Protein AF-A0AAP3GZI1-F1 (afdb_monomer)

pLDDT: mean 91.8, std 5.7, range [57.34, 97.44]

Solvent-accessible surface area (backbone atoms only — not comparable to full-atom values): 7328 Å² total; per-residue (Å²): 124,58,70,67,61,31,52,52,43,22,50,51,43,47,53,50,51,52,53,49,46,53,50,42,30,71,74,69,73,42,83,79,80,55,83,74,62,74,44,47,23,43,35,53,17,21,20,53,40,17,30,54,37,18,75,73,67,78,42,70,80,50,75,68,58,35,54,57,46,19,58,57,48,28,54,50,51,43,52,53,49,52,54,46,51,60,64,40,40,80,76,38,68,68,52,40,53,42,53,72,39,92,64,24,58,58,52,52,50,51,50,53,52,51,52,30,55,51,31,27,57,39,22,38,54,25,21,51,51,21,11,51,53,48,57,55,51,61,77,72,110

Foldseek 3Di:
DDLVQLLVQLVVLVVVVVVVQVVCCVPVVDGPDDLVSLLVSLLRSLLVLLQVCCVVVVDGDDPVRLLVVLVVNLVSQLVVVVVVLVVCCVPPVVSVVLVPDDCSVVVVNVSSNVSSVVSSVSSSVSSRVSNVVNNVVVVVD

Mean predicted aligned error: 4.21 Å

Secondary structure (DSSP, 8-state):
--HHHHHHHHHHHHHHHHHHHHHHHHHH------GGGGGHHHHHHHHHHHHHHHHHHSSPPPHHHHHHHHHHHHHHHHHHHHHHHHHHTTT-HHHHHHHHSTTHHHHHHHHHHHHHHHHHHHHHHHHHHHHHHHHHHHTT-

Radius of gyration: 16.96 Å; Cα contacts (8 Å, |Δi|>4): 149; chains: 1; bounding box: 53×20×45 Å

Structure (mmCIF, N/CA/C/O backbone):
data_AF-A0AAP3GZI1-F1
#
_entry.id   AF-A0AAP3GZI1-F1
#
loop_
_atom_site.group_PDB
_ato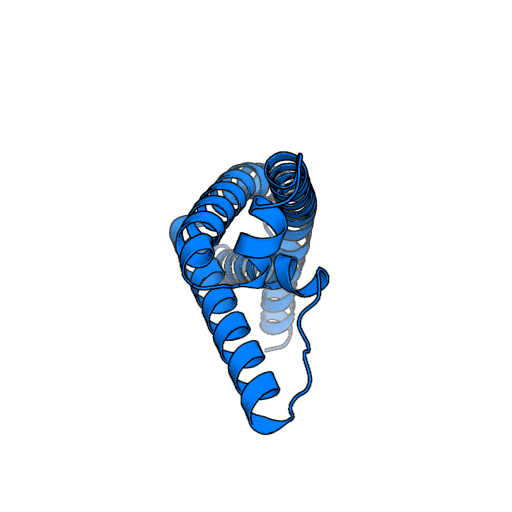m_site.id
_atom_site.type_symbol
_atom_site.label_atom_id
_atom_site.label_alt_id
_atom_site.label_comp_id
_atom_site.label_asym_id
_atom_site.label_entity_id
_atom_site.label_seq_id
_atom_site.pdbx_PDB_ins_code
_atom_site.Cartn_x
_atom_site.Cartn_y
_atom_site.Cartn_z
_atom_site.occupancy
_atom_site.B_iso_or_equiv
_atom_site.auth_seq_id
_atom_site.auth_comp_id
_atom_site.auth_asym_id
_atom_site.auth_atom_id
_atom_site.pdbx_PDB_model_num
ATOM 1 N N . MET A 1 1 ? -7.125 -4.121 14.881 1.00 90.38 1 MET A N 1
ATOM 2 C CA . MET A 1 1 ? -6.763 -4.160 13.438 1.00 90.38 1 MET A CA 1
ATOM 3 C C . MET A 1 1 ? -5.685 -5.209 13.218 1.00 90.38 1 MET A C 1
ATOM 5 O O . MET A 1 1 ? -4.811 -5.325 14.073 1.00 90.38 1 MET A O 1
ATOM 9 N N . LYS A 1 2 ? -5.742 -5.991 12.133 1.00 93.19 2 LYS A N 1
ATOM 10 C CA . LYS A 1 2 ? -4.855 -7.153 11.932 1.00 93.19 2 LYS A CA 1
ATOM 11 C C . LYS A 1 2 ? -3.960 -6.963 10.703 1.00 93.19 2 LYS A C 1
ATOM 13 O O . LYS A 1 2 ? -4.447 -6.915 9.582 1.00 93.19 2 LYS A O 1
ATOM 18 N N . LEU A 1 3 ? -2.639 -6.930 10.905 1.00 93.69 3 LEU A N 1
ATOM 19 C CA . LEU A 1 3 ? -1.661 -6.781 9.811 1.00 93.69 3 LEU A CA 1
ATOM 20 C C . LEU A 1 3 ? -1.712 -7.936 8.803 1.00 93.69 3 LEU A C 1
ATOM 22 O O . LEU A 1 3 ? -1.563 -7.700 7.612 1.00 93.69 3 LEU A O 1
ATOM 26 N N . GLY A 1 4 ? -1.965 -9.166 9.262 1.00 94.12 4 GLY A N 1
ATOM 27 C CA . GLY A 1 4 ? -2.063 -10.327 8.371 1.00 94.12 4 GLY A CA 1
ATOM 28 C C . GLY A 1 4 ? -3.213 -10.206 7.370 1.00 94.12 4 GLY A C 1
ATOM 29 O O . GLY A 1 4 ? -3.016 -10.414 6.179 1.00 94.12 4 GLY A O 1
ATOM 30 N N . ARG A 1 5 ? -4.402 -9.790 7.825 1.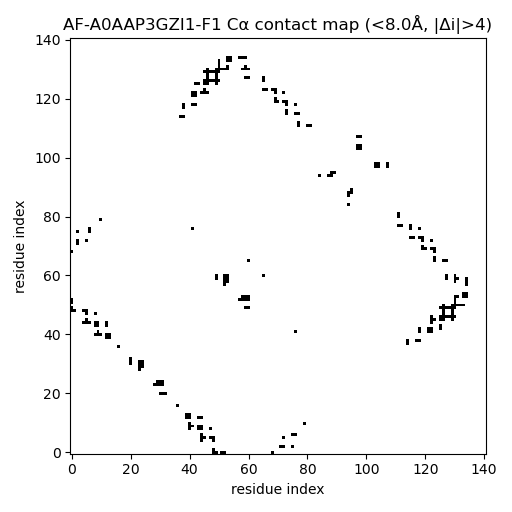00 96.12 5 ARG A N 1
ATOM 31 C CA . ARG A 1 5 ? -5.555 -9.582 6.936 1.00 96.12 5 ARG A CA 1
ATOM 32 C C . ARG A 1 5 ? -5.321 -8.400 5.993 1.00 96.12 5 ARG A C 1
ATOM 34 O O . ARG A 1 5 ? -5.598 -8.534 4.806 1.00 96.12 5 ARG A O 1
ATOM 41 N N . PHE A 1 6 ? -4.719 -7.311 6.476 1.00 97.38 6 PHE A N 1
ATOM 42 C CA . PHE A 1 6 ? -4.268 -6.214 5.616 1.00 97.38 6 PHE A CA 1
ATOM 43 C C . PHE A 1 6 ? -3.332 -6.700 4.499 1.00 97.38 6 PHE A C 1
ATOM 45 O O . PHE A 1 6 ? -3.588 -6.418 3.334 1.00 97.38 6 PHE A O 1
ATOM 52 N N . ALA A 1 7 ? -2.285 -7.459 4.834 1.00 96.50 7 ALA A N 1
ATOM 53 C CA . ALA A 1 7 ? -1.306 -7.959 3.868 1.00 96.50 7 ALA A CA 1
ATOM 54 C C . ALA A 1 7 ? -1.941 -8.883 2.817 1.00 96.50 7 ALA A C 1
ATOM 56 O O . ALA A 1 7 ? -1.667 -8.745 1.627 1.00 96.50 7 ALA A O 1
ATOM 57 N N . VAL A 1 8 ? -2.823 -9.791 3.244 1.00 97.06 8 VAL A N 1
ATOM 58 C CA . VAL A 1 8 ? -3.528 -10.709 2.337 1.00 97.06 8 VAL A CA 1
ATOM 59 C C . VAL A 1 8 ? -4.440 -9.945 1.380 1.00 97.06 8 VAL A C 1
ATOM 61 O O . VAL A 1 8 ? -4.405 -10.197 0.180 1.00 97.06 8 VAL A O 1
ATOM 64 N N . ILE A 1 9 ? -5.224 -8.984 1.879 1.00 97.44 9 ILE A N 1
ATOM 65 C CA . ILE A 1 9 ? -6.111 -8.175 1.029 1.00 97.44 9 ILE A CA 1
ATOM 66 C C . ILE A 1 9 ? -5.293 -7.292 0.083 1.00 97.44 9 ILE A C 1
ATOM 68 O O . ILE A 1 9 ? -5.634 -7.183 -1.091 1.00 97.44 9 ILE A O 1
ATOM 72 N N . TYR A 1 10 ? -4.194 -6.708 0.565 1.00 96.50 10 TYR A N 1
ATOM 73 C CA . TYR A 1 10 ? -3.267 -5.938 -0.262 1.00 96.50 10 TYR A CA 1
ATOM 74 C C . TYR A 1 10 ? -2.765 -6.780 -1.439 1.00 96.50 10 TYR A C 1
ATOM 76 O O . TYR A 1 10 ? -2.899 -6.373 -2.591 1.00 96.50 10 TYR A O 1
ATOM 84 N N . LEU A 1 11 ? -2.241 -7.979 -1.164 1.00 94.69 11 LEU A N 1
ATOM 85 C CA . LEU A 1 11 ? -1.758 -8.889 -2.202 1.00 94.69 11 LEU A CA 1
ATOM 86 C C . LEU A 1 11 ? -2.876 -9.318 -3.152 1.00 94.69 11 LEU A C 1
ATOM 88 O O . LEU A 1 11 ? -2.670 -9.316 -4.361 1.00 94.69 11 LEU A O 1
ATOM 92 N N . ALA A 1 12 ? -4.062 -9.629 -2.629 1.00 96.31 12 ALA A N 1
ATOM 93 C CA . ALA A 1 12 ? -5.205 -10.011 -3.450 1.00 96.31 12 ALA A CA 1
ATOM 94 C C . ALA A 1 12 ? -5.596 -8.899 -4.435 1.00 96.31 12 ALA A C 1
ATOM 96 O O . ALA A 1 12 ? -5.774 -9.172 -5.620 1.00 96.31 12 ALA A O 1
ATOM 97 N N . ILE A 1 13 ? -5.673 -7.644 -3.976 1.00 96.44 13 ILE A N 1
ATOM 98 C CA . ILE A 1 13 ? -5.979 -6.496 -4.843 1.00 96.44 13 ILE A CA 1
ATOM 99 C C . ILE A 1 13 ? -4.852 -6.266 -5.850 1.00 96.44 13 ILE A C 1
ATOM 101 O O . ILE A 1 13 ? -5.128 -6.035 -7.023 1.00 96.44 13 ILE A O 1
ATOM 105 N N . MET A 1 14 ? -3.592 -6.351 -5.421 1.00 92.94 14 MET A N 1
ATOM 106 C CA . MET A 1 14 ? -2.437 -6.186 -6.306 1.00 92.94 14 MET A CA 1
ATOM 107 C C . MET A 1 14 ? -2.454 -7.211 -7.449 1.00 92.94 14 MET A C 1
ATOM 109 O O . MET A 1 14 ? -2.327 -6.837 -8.613 1.00 92.94 14 MET A O 1
ATOM 113 N N . VAL A 1 15 ? -2.664 -8.492 -7.130 1.00 92.12 15 VAL A N 1
ATOM 114 C CA . VAL A 1 15 ? -2.759 -9.569 -8.126 1.00 92.12 15 VAL A CA 1
ATOM 115 C C . VAL A 1 15 ? -3.982 -9.374 -9.022 1.00 92.12 15 VAL A C 1
ATOM 117 O O . VAL A 1 15 ? -3.862 -9.491 -10.238 1.00 92.12 15 VAL A O 1
ATOM 120 N N . ALA A 1 16 ? -5.139 -9.020 -8.455 1.00 94.19 16 ALA A N 1
ATOM 121 C CA . ALA A 1 16 ? -6.352 -8.768 -9.230 1.00 94.19 16 ALA A CA 1
ATOM 122 C C . ALA A 1 16 ? -6.174 -7.615 -10.230 1.00 94.19 16 ALA A C 1
ATOM 124 O O . ALA A 1 16 ? -6.579 -7.743 -11.384 1.00 94.19 16 ALA A O 1
ATOM 125 N N . LEU A 1 17 ? -5.532 -6.516 -9.820 1.00 92.56 17 LEU A N 1
ATOM 126 C CA . LEU A 1 17 ? -5.224 -5.394 -10.709 1.00 92.56 17 LEU A CA 1
ATOM 127 C C . LEU A 1 17 ? -4.245 -5.794 -11.806 1.00 92.56 17 LEU A C 1
ATOM 129 O O . LEU A 1 17 ? -4.459 -5.438 -12.957 1.00 92.56 17 LEU A O 1
ATOM 133 N N . MET A 1 18 ? -3.206 -6.562 -11.478 1.00 88.12 18 MET A N 1
ATOM 134 C CA . MET A 1 18 ? -2.260 -7.049 -12.480 1.00 88.12 18 MET A CA 1
ATOM 135 C C . MET A 1 18 ? -2.963 -7.899 -13.543 1.00 88.12 18 MET A C 1
ATOM 137 O O . MET A 1 18 ? -2.795 -7.661 -14.736 1.00 88.12 18 MET A O 1
ATOM 141 N N . VAL A 1 19 ? -3.796 -8.853 -13.118 1.00 90.94 19 VAL A N 1
ATOM 142 C CA . VAL A 1 19 ? -4.588 -9.682 -14.036 1.00 90.94 19 VAL A CA 1
ATOM 143 C C . VAL A 1 19 ? -5.528 -8.814 -14.874 1.00 90.94 19 VAL A C 1
ATOM 145 O O . VAL A 1 19 ? -5.609 -9.004 -16.084 1.00 90.94 19 VAL A O 1
ATOM 148 N N . LEU A 1 20 ? -6.191 -7.826 -14.265 1.00 92.94 20 LEU A N 1
ATOM 149 C CA . LEU A 1 20 ? -7.072 -6.900 -14.975 1.00 92.94 20 LEU A CA 1
ATOM 150 C C . LEU A 1 20 ? -6.325 -6.100 -16.053 1.00 92.94 20 LEU A C 1
ATOM 152 O O . LEU A 1 20 ? -6.817 -6.005 -17.174 1.00 92.94 20 LEU A O 1
ATOM 156 N N . ILE A 1 21 ? -5.142 -5.564 -15.741 1.00 89.69 21 ILE A N 1
ATOM 157 C CA . ILE A 1 21 ? -4.311 -4.811 -16.694 1.00 89.69 21 ILE A CA 1
ATOM 158 C C . ILE A 1 21 ? -3.941 -5.700 -17.883 1.00 89.69 21 ILE A C 1
ATOM 160 O O . ILE A 1 21 ? -4.161 -5.306 -19.027 1.00 89.69 21 ILE A O 1
ATOM 164 N N . LEU A 1 22 ? -3.460 -6.920 -17.622 1.00 87.75 22 LEU A N 1
ATOM 165 C CA . LEU A 1 22 ? -3.087 -7.867 -18.675 1.00 87.75 22 LEU A CA 1
ATOM 166 C C . LEU A 1 22 ? -4.279 -8.247 -19.561 1.00 87.75 22 LEU A C 1
ATOM 168 O O . LEU A 1 22 ? -4.141 -8.315 -20.780 1.00 87.75 22 LEU A O 1
ATOM 172 N N . LEU A 1 23 ? -5.459 -8.462 -18.972 1.00 92.12 23 LEU A N 1
ATOM 173 C CA . LEU A 1 23 ? -6.677 -8.768 -19.726 1.00 92.12 23 LEU A CA 1
ATOM 174 C C . LEU A 1 23 ? -7.110 -7.594 -20.609 1.00 92.12 23 LEU A C 1
ATOM 176 O O . LEU A 1 23 ? -7.431 -7.795 -21.781 1.00 92.12 23 LEU A O 1
ATOM 180 N N . VAL A 1 24 ? -7.095 -6.371 -20.072 1.00 93.69 24 VAL A N 1
ATOM 181 C CA . VAL A 1 24 ? -7.458 -5.171 -20.837 1.00 93.69 24 VAL A CA 1
ATOM 182 C C . VAL A 1 24 ? -6.478 -4.953 -21.988 1.00 93.69 24 VAL A C 1
ATOM 184 O O . VAL A 1 24 ? -6.907 -4.732 -23.121 1.00 93.69 24 VAL A O 1
ATOM 187 N N . GLN A 1 25 ? -5.179 -5.110 -21.737 1.00 90.75 25 GLN A N 1
ATOM 188 C CA . GLN A 1 25 ? -4.153 -4.996 -22.767 1.00 90.75 25 GLN A CA 1
ATOM 189 C C . GLN A 1 25 ? -4.292 -6.086 -23.842 1.00 90.75 25 GLN A C 1
ATOM 191 O O . GLN A 1 25 ? -4.167 -5.789 -25.029 1.00 90.75 25 GLN A O 1
ATOM 196 N N . ALA A 1 26 ? -4.605 -7.330 -23.466 1.00 91.56 26 ALA A N 1
ATOM 197 C CA . ALA A 1 26 ? -4.761 -8.435 -24.412 1.00 91.56 26 ALA A CA 1
ATOM 198 C C . ALA A 1 26 ? -5.994 -8.283 -25.321 1.00 91.56 26 ALA A C 1
ATOM 200 O O . ALA A 1 26 ? -5.918 -8.586 -26.512 1.00 91.56 26 ALA A O 1
ATOM 201 N N . ILE A 1 27 ? -7.120 -7.809 -24.775 1.00 96.06 27 ILE A N 1
ATOM 202 C CA . ILE A 1 27 ? -8.395 -7.703 -25.505 1.00 96.06 27 ILE A CA 1
ATOM 203 C C . ILE A 1 27 ? -8.470 -6.400 -26.306 1.00 96.06 27 ILE A C 1
ATOM 205 O O . ILE A 1 27 ? -8.835 -6.413 -27.480 1.00 96.06 27 ILE A O 1
ATOM 209 N N . PHE A 1 28 ? -8.121 -5.273 -25.684 1.00 95.44 28 PHE A N 1
ATOM 210 C CA . PHE A 1 28 ? -8.328 -3.940 -26.257 1.00 95.44 28 PHE A CA 1
ATOM 211 C C . PHE A 1 28 ? -7.058 -3.328 -26.854 1.00 95.44 28 PHE A C 1
ATOM 213 O O . PHE A 1 28 ? -7.141 -2.275 -27.480 1.00 95.44 28 PHE A O 1
ATOM 220 N N . ARG A 1 29 ? -5.886 -3.961 -26.669 1.00 90.44 29 ARG A N 1
ATOM 221 C CA . ARG A 1 29 ? -4.568 -3.412 -27.055 1.00 90.44 29 ARG A CA 1
ATOM 222 C C . ARG A 1 29 ? -4.310 -2.013 -26.486 1.00 90.44 29 ARG A C 1
ATOM 224 O O . ARG A 1 29 ? -3.570 -1.227 -27.069 1.00 90.44 29 ARG A O 1
ATOM 231 N N . PHE A 1 30 ? -4.930 -1.716 -25.347 1.00 90.00 30 PHE A N 1
ATOM 232 C CA . PHE A 1 30 ? -4.816 -0.448 -24.645 1.00 90.00 30 PHE A CA 1
ATOM 233 C C . PHE A 1 30 ? -4.175 -0.681 -23.283 1.00 90.00 30 PHE A C 1
ATOM 235 O O . PHE A 1 30 ? -4.595 -1.574 -22.546 1.00 90.00 30 PHE A O 1
ATOM 242 N N . ASP A 1 31 ? -3.166 0.123 -22.957 1.00 84.62 31 ASP A N 1
ATOM 243 C CA . ASP A 1 31 ? -2.527 0.074 -21.650 1.00 84.62 31 ASP A CA 1
ATOM 244 C C . ASP A 1 31 ? -3.218 1.050 -20.689 1.00 84.62 31 ASP A C 1
ATOM 246 O O . ASP A 1 31 ? -3.176 2.267 -20.869 1.00 84.62 31 ASP A O 1
ATOM 250 N N . ILE A 1 32 ? -3.875 0.500 -19.667 1.00 87.38 32 ILE A N 1
ATOM 251 C CA . ILE A 1 32 ? -4.477 1.276 -18.573 1.00 87.38 32 ILE A CA 1
ATOM 252 C C . ILE A 1 32 ? -3.489 1.530 -17.424 1.00 87.38 32 ILE A C 1
ATOM 254 O O . ILE A 1 32 ? -3.833 2.247 -16.478 1.00 87.38 32 ILE A O 1
ATOM 258 N N . SER A 1 33 ? -2.290 0.936 -17.481 1.00 84.69 33 SER A N 1
ATOM 259 C CA . SER A 1 33 ? -1.226 1.058 -16.485 1.00 84.69 33 SER A CA 1
ATOM 260 C C . SER A 1 33 ? -0.861 2.514 -16.227 1.00 84.69 33 SER A C 1
ATOM 262 O O . SER A 1 33 ? -0.592 3.291 -17.139 1.00 84.69 33 SER A O 1
ATOM 264 N N . ASN A 1 34 ? -0.872 2.909 -14.955 1.00 86.31 34 ASN A N 1
ATOM 265 C CA . ASN A 1 34 ? -0.468 4.243 -14.533 1.00 86.31 34 ASN A CA 1
ATOM 266 C C . ASN A 1 34 ? -0.006 4.243 -13.073 1.00 86.31 34 ASN A C 1
ATOM 268 O O . ASN A 1 34 ? -0.349 3.355 -12.286 1.00 86.31 34 ASN A O 1
ATOM 272 N N . ALA A 1 35 ? 0.732 5.290 -12.695 1.00 78.75 35 ALA A N 1
ATOM 273 C CA . ALA A 1 35 ? 1.295 5.439 -11.353 1.00 78.75 35 ALA A CA 1
ATOM 274 C C . ALA A 1 35 ? 0.229 5.449 -10.236 1.00 78.75 35 ALA A C 1
ATOM 276 O O . ALA A 1 35 ? 0.504 5.025 -9.114 1.00 78.75 35 ALA A O 1
ATOM 277 N N . GLY A 1 36 ? -0.999 5.886 -10.534 1.00 83.50 36 GLY A N 1
ATOM 278 C CA . GLY A 1 36 ? -2.110 5.920 -9.582 1.00 83.50 36 GLY A CA 1
ATOM 279 C C . GLY A 1 36 ? -2.648 4.538 -9.204 1.00 83.50 36 GLY A C 1
ATOM 280 O O . GLY A 1 36 ? -3.215 4.379 -8.127 1.00 83.50 36 GLY A O 1
ATOM 281 N N . MET A 1 37 ? -2.436 3.502 -10.018 1.00 89.56 37 MET A N 1
ATOM 282 C CA . MET A 1 37 ? -2.889 2.153 -9.658 1.00 89.56 37 MET A CA 1
ATOM 283 C C . MET A 1 37 ? -2.057 1.510 -8.546 1.00 89.56 37 MET A C 1
ATOM 285 O O . MET A 1 37 ? -2.545 0.628 -7.840 1.00 89.56 37 MET A O 1
ATOM 289 N N . ALA A 1 38 ? -0.841 2.007 -8.314 1.00 87.44 38 ALA A N 1
ATOM 290 C CA . ALA A 1 38 ? 0.072 1.488 -7.302 1.00 87.44 38 ALA A CA 1
ATOM 291 C C . ALA A 1 38 ? -0.407 1.744 -5.852 1.00 87.44 38 ALA A C 1
ATOM 293 O O . ALA A 1 38 ? 0.018 1.056 -4.924 1.00 87.44 38 ALA A O 1
ATOM 294 N N . ILE A 1 39 ? -1.311 2.708 -5.635 1.00 92.44 39 ILE A N 1
ATOM 295 C CA . ILE A 1 39 ? -1.856 3.035 -4.301 1.00 92.44 39 ILE A CA 1
ATOM 296 C C . ILE A 1 39 ? -3.159 2.292 -3.966 1.00 92.44 39 ILE A C 1
ATOM 298 O O . ILE A 1 39 ? -3.525 2.188 -2.792 1.00 92.44 39 ILE A O 1
ATOM 302 N N . ILE A 1 40 ? -3.847 1.735 -4.968 1.00 94.81 40 ILE A N 1
ATOM 303 C CA . ILE A 1 40 ? -5.157 1.082 -4.804 1.00 94.81 40 ILE A CA 1
ATOM 304 C C . ILE A 1 40 ? -5.106 -0.099 -3.815 1.00 94.81 40 ILE A C 1
ATOM 306 O O . ILE A 1 40 ? -5.987 -0.168 -2.950 1.00 94.81 40 ILE A O 1
ATOM 310 N N . PRO A 1 41 ? -4.095 -0.997 -3.846 1.00 95.69 41 PRO A N 1
ATOM 311 C CA . PRO A 1 41 ? -4.011 -2.093 -2.882 1.00 95.69 41 PRO A CA 1
ATOM 312 C C . PRO A 1 41 ? -3.965 -1.620 -1.423 1.00 95.69 41 PRO A C 1
ATOM 314 O O . PRO A 1 41 ? -4.662 -2.173 -0.570 1.00 95.69 41 PRO A O 1
ATOM 317 N N . ALA A 1 42 ? -3.209 -0.554 -1.134 1.00 96.25 42 ALA A N 1
ATOM 318 C CA . ALA A 1 42 ? -3.122 0.025 0.206 1.00 96.25 42 ALA A CA 1
ATOM 319 C C . ALA A 1 42 ? -4.461 0.629 0.654 1.00 96.25 42 ALA A C 1
ATOM 321 O O . ALA A 1 42 ? -4.885 0.413 1.791 1.00 96.25 42 ALA A O 1
ATOM 322 N N . MET A 1 43 ? -5.143 1.348 -0.244 1.00 96.56 43 MET A N 1
ATOM 323 C CA . MET A 1 43 ? -6.455 1.945 0.022 1.00 96.56 43 MET A CA 1
ATOM 324 C C . MET A 1 43 ? -7.505 0.876 0.336 1.00 96.56 43 MET A C 1
ATOM 326 O O . MET A 1 43 ? -8.187 0.961 1.358 1.00 96.56 43 MET A O 1
ATOM 330 N N . GLY A 1 44 ? -7.617 -0.147 -0.516 1.00 96.62 44 GLY A N 1
ATOM 331 C CA . GLY A 1 44 ? -8.613 -1.204 -0.353 1.00 96.62 44 GLY A CA 1
ATOM 332 C C . GLY A 1 44 ? -8.363 -2.060 0.888 1.00 96.62 44 GLY A C 1
ATOM 333 O O . GLY A 1 44 ? -9.289 -2.308 1.661 1.00 96.62 44 GLY A O 1
ATOM 334 N N . ALA A 1 45 ? -7.106 -2.431 1.149 1.00 97.44 45 ALA A N 1
ATOM 335 C CA . ALA A 1 45 ? -6.742 -3.170 2.355 1.00 97.44 45 ALA A CA 1
ATOM 336 C C . ALA A 1 45 ? -7.016 -2.367 3.639 1.00 97.44 45 ALA A C 1
ATOM 338 O O . ALA A 1 45 ? -7.554 -2.907 4.608 1.00 97.44 45 ALA A O 1
ATOM 339 N N . ALA A 1 46 ? -6.707 -1.066 3.647 1.00 97.25 46 ALA A N 1
ATOM 340 C CA . ALA A 1 46 ? -6.988 -0.194 4.786 1.00 97.25 46 ALA A CA 1
ATOM 341 C C . ALA A 1 46 ? -8.490 -0.021 5.028 1.00 97.25 46 ALA A C 1
ATOM 343 O O . ALA A 1 46 ? -8.941 -0.083 6.173 1.00 97.25 46 ALA A O 1
ATOM 344 N N . MET A 1 47 ? -9.267 0.155 3.957 1.00 96.94 47 MET A N 1
ATOM 345 C CA . MET A 1 47 ? -10.719 0.265 4.040 1.00 96.94 47 MET A CA 1
ATOM 346 C C . MET A 1 47 ? -11.334 -1.005 4.631 1.00 96.94 47 MET A C 1
ATOM 348 O O . MET A 1 47 ? -12.130 -0.913 5.565 1.00 96.94 47 MET A O 1
ATOM 352 N N . ALA A 1 48 ? -10.924 -2.181 4.152 1.00 97.12 48 ALA A N 1
ATOM 353 C CA . ALA A 1 48 ? -11.401 -3.460 4.666 1.00 97.12 48 ALA A CA 1
ATOM 354 C C . ALA A 1 48 ? -11.039 -3.668 6.149 1.00 97.12 48 ALA A C 1
ATOM 356 O O . ALA A 1 48 ? -11.873 -4.128 6.931 1.00 97.12 48 ALA A O 1
ATOM 357 N N . GLU A 1 49 ? -9.831 -3.279 6.573 1.00 97.38 49 GLU A N 1
ATOM 358 C CA . GLU A 1 49 ? -9.457 -3.294 7.993 1.00 97.38 49 GLU A CA 1
ATOM 359 C C . GLU A 1 49 ? -10.307 -2.345 8.836 1.00 97.38 49 GLU A C 1
ATOM 361 O O . GLU A 1 49 ? -10.750 -2.730 9.919 1.00 97.38 49 GLU A O 1
ATOM 366 N N . GLY A 1 50 ? -10.561 -1.129 8.347 1.00 95.75 50 GLY A N 1
ATOM 367 C CA . GLY A 1 50 ? -11.411 -0.153 9.025 1.00 95.75 50 GLY A CA 1
ATOM 368 C C . GLY A 1 50 ? -12.840 -0.656 9.202 1.00 95.75 50 GLY A C 1
ATOM 369 O O . GLY A 1 50 ? -13.397 -0.581 10.296 1.00 95.75 50 GLY A O 1
ATOM 370 N N . GLN A 1 51 ? -13.413 -1.241 8.147 1.00 96.38 51 GLN A N 1
ATOM 371 C CA . GLN A 1 51 ? -14.729 -1.879 8.195 1.00 96.38 51 GLN A CA 1
ATOM 372 C C . GLN A 1 51 ? -14.758 -3.023 9.209 1.00 96.38 51 GLN A C 1
ATOM 374 O O . GLN A 1 51 ? -15.665 -3.102 10.031 1.00 96.38 51 GLN A O 1
ATOM 379 N N . ALA A 1 52 ? -13.763 -3.908 9.171 1.00 95.69 52 ALA A N 1
ATOM 380 C CA . ALA A 1 52 ? -13.705 -5.050 10.069 1.00 95.69 52 ALA A CA 1
ATOM 381 C C . ALA A 1 52 ? -13.476 -4.652 11.534 1.00 95.69 52 ALA A C 1
ATOM 383 O O . ALA A 1 52 ? -13.958 -5.343 12.425 1.00 95.69 52 ALA A O 1
ATOM 384 N N . PHE A 1 53 ? -12.754 -3.559 11.789 1.00 96.00 53 PHE A N 1
ATOM 385 C CA . PHE A 1 53 ? -12.617 -2.989 13.127 1.00 96.00 53 PHE A CA 1
ATOM 386 C C . PHE A 1 53 ? -13.954 -2.450 13.639 1.00 96.00 53 PHE A C 1
ATOM 388 O O . PHE A 1 53 ? -14.385 -2.841 14.716 1.00 96.00 53 PHE A O 1
ATOM 395 N N . ALA A 1 54 ? -14.643 -1.629 12.840 1.00 95.69 54 ALA A N 1
ATOM 396 C CA . ALA A 1 54 ? -15.942 -1.079 13.221 1.00 95.69 54 ALA A CA 1
ATOM 397 C C . ALA A 1 54 ? -16.989 -2.170 13.484 1.00 95.69 54 ALA A C 1
ATOM 399 O O . ALA A 1 54 ? -17.744 -2.062 14.436 1.00 95.69 54 ALA A O 1
ATOM 400 N N . LYS A 1 55 ? -16.994 -3.253 12.694 1.00 93.81 55 LYS A N 1
ATOM 401 C CA . LYS A 1 55 ? -17.880 -4.405 12.938 1.00 93.81 55 LYS A CA 1
ATOM 402 C C . LYS A 1 55 ? -17.598 -5.127 14.259 1.00 93.81 55 LYS A C 1
ATOM 404 O O . LYS A 1 55 ? -18.511 -5.727 14.807 1.00 93.81 55 LYS A O 1
ATOM 409 N N . ALA A 1 56 ? -16.344 -5.147 14.709 1.00 94.19 56 ALA A N 1
ATOM 410 C CA . ALA A 1 56 ? -15.934 -5.889 15.900 1.00 94.19 56 ALA A CA 1
ATOM 411 C C . ALA A 1 56 ? -16.065 -5.063 17.188 1.00 94.19 56 ALA A C 1
ATOM 413 O O . ALA A 1 56 ? -16.418 -5.612 18.222 1.00 94.19 56 ALA A O 1
ATOM 414 N N . GLU A 1 57 ? -15.772 -3.765 17.114 1.00 93.25 57 GLU A N 1
ATOM 415 C CA . GLU A 1 57 ? -15.678 -2.870 18.277 1.00 93.25 57 GLU A CA 1
ATOM 416 C C . GLU A 1 57 ? -16.864 -1.894 18.381 1.00 93.25 57 GLU A C 1
ATOM 418 O O . GLU A 1 57 ? -16.913 -1.088 19.304 1.00 93.25 57 GLU A O 1
ATOM 423 N N . ASP A 1 58 ? -17.770 -1.896 17.395 1.00 92.81 58 ASP A N 1
ATOM 424 C CA . ASP A 1 58 ? -18.921 -0.984 17.259 1.00 92.81 58 ASP A CA 1
ATOM 425 C C . ASP A 1 58 ? -18.573 0.515 17.388 1.00 92.81 58 ASP A C 1
ATOM 427 O O . ASP A 1 58 ? -19.382 1.373 17.739 1.00 92.81 58 ASP A O 1
ATOM 431 N N . ARG A 1 59 ? -17.321 0.866 17.075 1.00 93.38 59 ARG A N 1
ATOM 432 C CA . ARG A 1 59 ? -16.809 2.239 17.120 1.00 93.38 59 ARG A CA 1
ATOM 433 C C . ARG A 1 59 ? -15.838 2.521 15.988 1.00 93.38 59 ARG A C 1
ATOM 435 O O . ARG A 1 59 ? -15.271 1.624 15.362 1.00 93.38 59 ARG A O 1
ATOM 442 N N . ALA A 1 60 ? -15.599 3.806 15.745 1.00 92.62 60 ALA A N 1
ATOM 443 C CA . ALA A 1 60 ? -14.505 4.223 14.880 1.00 92.62 60 ALA A CA 1
ATOM 444 C C . ALA A 1 60 ? -13.156 4.087 15.621 1.00 92.62 60 ALA A C 1
ATOM 446 O O . ALA A 1 60 ? -13.099 4.313 16.834 1.00 92.62 60 ALA A O 1
ATOM 447 N N . PRO A 1 61 ? -12.067 3.740 14.913 1.00 92.12 61 PRO A N 1
ATOM 448 C CA . PRO A 1 61 ? -10.730 3.725 15.491 1.00 92.12 61 PRO A CA 1
ATOM 449 C C . PRO A 1 61 ? -10.283 5.146 15.847 1.00 92.12 61 PRO A C 1
ATOM 451 O O . PRO A 1 61 ? -10.558 6.107 15.122 1.00 92.12 61 PRO A O 1
ATOM 454 N N . GLU A 1 62 ? -9.570 5.278 16.959 1.00 95.06 62 GLU A N 1
ATOM 455 C CA . GLU A 1 62 ? -9.033 6.552 17.417 1.00 95.06 62 GLU A CA 1
ATOM 456 C C . GLU A 1 62 ? -7.860 7.023 16.553 1.00 95.06 62 GLU A C 1
ATOM 458 O O . GLU A 1 62 ? -7.163 6.249 15.893 1.00 95.06 62 GLU A O 1
ATOM 463 N N . THR A 1 63 ? -7.579 8.327 16.591 1.00 92.75 63 THR A N 1
ATOM 464 C CA . THR A 1 63 ? -6.473 8.925 15.827 1.00 92.75 63 THR A CA 1
ATOM 465 C C . THR A 1 63 ? -5.116 8.292 16.131 1.00 92.75 63 THR A C 1
ATOM 467 O O . THR A 1 63 ? -4.319 8.110 15.204 1.00 92.75 63 THR A O 1
ATOM 470 N N . SER A 1 64 ? -4.864 7.954 17.394 1.00 93.75 64 SER A N 1
ATOM 471 C CA . SER A 1 64 ? -3.660 7.272 17.878 1.00 93.75 64 SER A CA 1
ATOM 472 C C . SER A 1 64 ? -3.543 5.853 17.300 1.00 93.75 64 SER A C 1
ATOM 474 O O . SER A 1 64 ? -2.504 5.509 16.730 1.00 93.75 64 SER A O 1
ATOM 476 N N . GLU A 1 65 ? -4.623 5.067 17.365 1.00 94.56 65 GLU A N 1
ATOM 477 C CA . GLU A 1 65 ? -4.722 3.707 16.820 1.00 94.56 65 GLU A CA 1
ATOM 478 C C . GLU A 1 65 ? -4.469 3.699 15.307 1.00 94.56 65 GLU A C 1
ATOM 480 O O . GLU A 1 65 ? -3.690 2.886 14.804 1.00 94.56 65 GLU A O 1
ATOM 485 N N . MET A 1 66 ? -5.065 4.652 14.585 1.00 94.81 66 MET A N 1
ATOM 486 C CA . MET A 1 66 ? -4.895 4.790 13.138 1.00 94.81 66 MET A CA 1
ATOM 487 C C . MET A 1 66 ? -3.445 5.092 12.751 1.00 94.81 66 MET A C 1
ATOM 489 O O . MET A 1 66 ? -2.917 4.476 11.828 1.00 94.81 66 MET A O 1
ATOM 493 N N . TRP A 1 67 ? -2.774 6.015 13.452 1.00 94.88 67 TRP A N 1
ATOM 494 C CA . TRP A 1 67 ? -1.361 6.316 13.195 1.00 94.88 67 TRP A CA 1
ATOM 495 C C . TRP A 1 67 ? -0.448 5.137 13.537 1.00 94.88 67 TRP A C 1
ATOM 497 O O . TRP A 1 67 ? 0.483 4.839 12.787 1.00 94.88 67 TRP A O 1
ATOM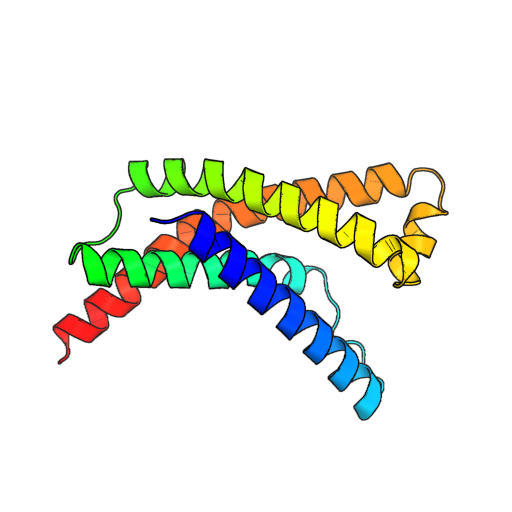 507 N N . ALA A 1 68 ? -0.707 4.454 14.654 1.00 95.38 68 ALA A N 1
ATOM 508 C CA . ALA A 1 68 ? 0.058 3.278 15.050 1.00 95.38 68 ALA A CA 1
ATOM 509 C C . ALA A 1 68 ? -0.073 2.149 14.021 1.00 95.38 68 ALA A C 1
ATOM 511 O O . ALA A 1 68 ? 0.929 1.526 13.660 1.00 95.38 68 ALA A O 1
ATOM 512 N N . PHE A 1 69 ? -1.284 1.921 13.511 1.00 96.19 69 PHE A N 1
ATOM 513 C CA . PHE A 1 69 ? -1.524 0.943 12.460 1.00 96.19 69 PHE A CA 1
ATOM 514 C C . PHE A 1 69 ? -0.876 1.353 11.138 1.00 96.19 69 PHE A C 1
ATOM 516 O O . PHE A 1 69 ? -0.155 0.546 10.558 1.00 96.19 69 PHE A O 1
ATOM 523 N N . ALA A 1 70 ? -1.052 2.603 10.700 1.00 95.56 70 ALA A N 1
ATOM 524 C CA . ALA A 1 70 ? -0.468 3.106 9.460 1.00 95.56 70 ALA A CA 1
ATOM 525 C C . ALA A 1 70 ? 1.056 2.922 9.426 1.00 95.56 70 ALA A C 1
ATOM 527 O O . ALA A 1 70 ? 1.582 2.472 8.414 1.00 95.56 70 ALA A O 1
ATOM 528 N N . ARG A 1 71 ? 1.770 3.167 10.539 1.00 96.00 71 ARG A N 1
ATOM 529 C CA . ARG A 1 71 ? 3.232 2.957 10.612 1.00 96.00 71 ARG A CA 1
ATOM 530 C C . ARG A 1 71 ? 3.617 1.504 10.340 1.00 96.00 71 ARG A C 1
ATOM 532 O O . ARG A 1 71 ? 4.516 1.239 9.550 1.00 96.00 71 ARG A O 1
ATOM 539 N N . ARG A 1 72 ? 2.916 0.561 10.974 1.00 96.50 72 ARG A N 1
ATOM 540 C CA . ARG A 1 72 ? 3.169 -0.877 10.797 1.00 96.50 72 ARG A CA 1
ATOM 541 C C . ARG A 1 72 ? 2.769 -1.344 9.396 1.00 96.50 72 ARG A C 1
ATOM 543 O O . ARG A 1 72 ? 3.504 -2.100 8.772 1.00 96.50 72 ARG A O 1
ATOM 550 N N . ALA A 1 73 ? 1.638 -0.861 8.889 1.00 95.56 73 ALA A N 1
ATOM 551 C CA . ALA A 1 73 ? 1.167 -1.152 7.542 1.00 95.56 73 ALA A CA 1
ATOM 552 C C . ALA A 1 73 ? 2.118 -0.596 6.473 1.00 95.56 73 ALA A C 1
ATOM 554 O O . ALA A 1 73 ? 2.359 -1.275 5.487 1.00 95.56 73 ALA A O 1
ATOM 555 N N . GLY A 1 74 ? 2.720 0.578 6.684 1.00 94.94 74 GLY A N 1
ATOM 556 C CA . GLY A 1 74 ? 3.717 1.151 5.776 1.00 94.94 74 GLY A CA 1
ATOM 557 C C . GLY A 1 74 ? 4.934 0.242 5.585 1.00 94.94 74 GLY A C 1
ATOM 558 O O . GLY A 1 74 ? 5.363 0.033 4.456 1.00 94.94 74 GLY A O 1
ATOM 559 N N . ILE A 1 75 ? 5.429 -0.379 6.663 1.00 96.12 75 ILE A N 1
ATOM 560 C CA . ILE A 1 75 ? 6.517 -1.372 6.586 1.00 96.12 75 ILE A CA 1
ATOM 561 C C . ILE A 1 75 ? 6.080 -2.589 5.761 1.00 96.12 75 ILE A C 1
ATOM 563 O O . ILE A 1 75 ? 6.840 -3.077 4.928 1.00 96.12 75 ILE A O 1
ATOM 567 N N . VAL A 1 76 ? 4.843 -3.059 5.955 1.00 95.50 76 VAL A N 1
ATOM 568 C CA . VAL A 1 76 ? 4.281 -4.171 5.174 1.00 95.50 76 VAL A CA 1
ATOM 569 C C . VAL A 1 76 ? 4.156 -3.800 3.698 1.00 95.50 76 VAL A C 1
ATOM 571 O O . VAL A 1 76 ? 4.587 -4.572 2.851 1.00 95.50 76 VAL A O 1
ATOM 574 N N . VAL A 1 77 ? 3.620 -2.620 3.378 1.00 96.00 77 VAL A N 1
ATOM 575 C CA . VAL A 1 77 ? 3.504 -2.124 1.998 1.00 96.00 77 VAL A CA 1
ATOM 576 C C . VAL A 1 77 ? 4.879 -2.055 1.342 1.00 96.00 77 VAL A C 1
ATOM 578 O O . VAL A 1 77 ? 5.042 -2.576 0.241 1.00 96.00 77 VAL A O 1
ATOM 581 N N . LEU A 1 78 ? 5.876 -1.485 2.025 1.00 96.00 78 LEU A N 1
ATOM 58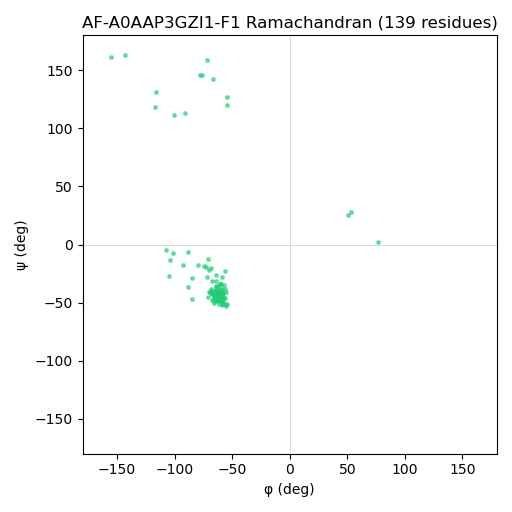2 C CA . LEU A 1 78 ? 7.246 -1.410 1.523 1.00 96.00 78 LEU A CA 1
ATOM 583 C C . LEU A 1 78 ? 7.819 -2.801 1.240 1.00 96.00 78 LEU A C 1
ATOM 585 O O . LEU A 1 78 ? 8.295 -3.059 0.138 1.00 96.00 78 LEU A O 1
ATOM 589 N N . GLY A 1 79 ? 7.736 -3.706 2.219 1.00 95.94 79 GLY A N 1
ATOM 590 C CA . GLY A 1 79 ? 8.247 -5.068 2.092 1.00 95.94 79 GLY A CA 1
ATOM 591 C C . GLY A 1 79 ? 7.578 -5.831 0.951 1.00 95.94 79 GLY A C 1
ATOM 592 O O . GLY A 1 79 ? 8.264 -6.387 0.099 1.00 95.94 79 GLY A O 1
ATOM 593 N N . LEU A 1 80 ? 6.246 -5.801 0.875 1.00 94.25 80 LEU A N 1
ATOM 594 C CA . LEU A 1 80 ? 5.498 -6.460 -0.196 1.00 94.25 80 LEU A CA 1
ATOM 595 C C . LEU A 1 80 ? 5.806 -5.856 -1.566 1.00 94.25 80 LEU A C 1
ATOM 597 O O . LEU A 1 80 ? 5.935 -6.596 -2.536 1.00 94.25 80 LEU A O 1
ATOM 601 N N . THR A 1 81 ? 5.962 -4.537 -1.658 1.00 93.00 81 THR A N 1
ATOM 602 C CA . THR A 1 81 ? 6.254 -3.854 -2.926 1.00 93.00 81 THR A CA 1
ATOM 603 C C . THR A 1 81 ? 7.666 -4.159 -3.409 1.00 93.00 81 THR A C 1
ATOM 605 O O . THR A 1 81 ? 7.851 -4.429 -4.593 1.00 93.00 81 THR A O 1
ATOM 608 N N . LEU A 1 82 ? 8.653 -4.188 -2.509 1.00 93.50 82 LEU A N 1
ATOM 609 C CA . LEU A 1 82 ? 10.022 -4.590 -2.835 1.00 93.50 82 LEU A CA 1
ATOM 610 C C . LEU A 1 82 ? 10.081 -6.052 -3.280 1.00 93.50 82 LEU A C 1
ATOM 612 O O . LEU A 1 82 ? 10.654 -6.340 -4.327 1.00 93.50 82 LEU A O 1
ATOM 616 N N . LEU A 1 83 ? 9.445 -6.960 -2.532 1.00 92.94 83 LEU A N 1
ATOM 617 C CA . LEU A 1 83 ? 9.389 -8.382 -2.882 1.00 92.94 83 LEU A CA 1
ATOM 618 C C . LEU A 1 83 ? 8.702 -8.604 -4.231 1.00 92.94 83 LEU A C 1
ATOM 620 O O . LEU A 1 83 ? 9.200 -9.362 -5.058 1.00 92.94 83 LEU A O 1
ATOM 624 N N . SER A 1 84 ? 7.590 -7.910 -4.472 1.00 89.00 84 SER A N 1
ATOM 625 C CA . SER A 1 84 ? 6.852 -8.009 -5.732 1.00 89.00 84 SER A CA 1
ATOM 626 C C . SER A 1 84 ? 7.673 -7.450 -6.886 1.00 89.00 84 SER A C 1
ATOM 628 O O . SER A 1 84 ? 7.841 -8.123 -7.893 1.00 89.00 84 SER A O 1
ATOM 630 N N . THR A 1 85 ? 8.259 -6.261 -6.731 1.00 88.50 85 THR A N 1
ATOM 631 C CA . THR A 1 85 ? 9.135 -5.659 -7.748 1.00 88.50 85 THR A CA 1
ATOM 632 C C . THR A 1 85 ? 10.317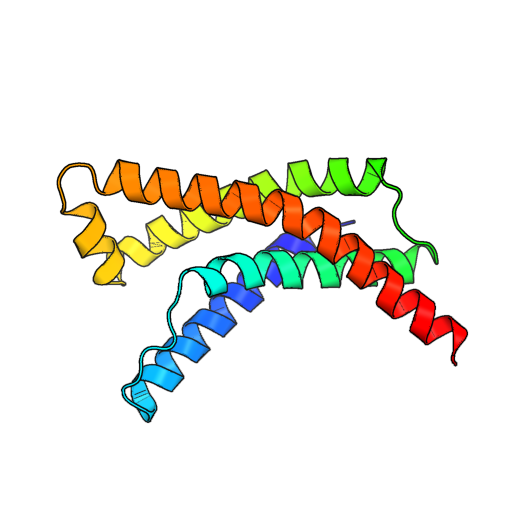 -6.571 -8.073 1.00 88.50 85 THR A C 1
ATOM 634 O O . THR A 1 85 ? 10.619 -6.781 -9.244 1.00 88.50 85 THR A O 1
ATOM 637 N N . ALA A 1 86 ? 10.957 -7.161 -7.060 1.00 87.94 86 ALA A N 1
ATOM 638 C CA . ALA A 1 86 ? 12.045 -8.111 -7.255 1.00 87.94 86 ALA A CA 1
ATOM 639 C C . ALA A 1 86 ? 11.575 -9.363 -8.014 1.00 87.94 86 ALA A C 1
ATOM 641 O O . ALA A 1 86 ? 12.192 -9.731 -9.012 1.00 87.94 86 ALA A O 1
ATOM 642 N N . ALA A 1 87 ? 10.456 -9.969 -7.607 1.00 87.88 87 ALA A N 1
ATOM 643 C CA . ALA A 1 87 ? 9.889 -11.138 -8.280 1.00 87.88 87 ALA A CA 1
ATOM 644 C C . ALA A 1 87 ? 9.510 -10.838 -9.743 1.00 87.88 87 ALA A C 1
ATOM 646 O O . ALA A 1 87 ? 9.821 -11.613 -10.647 1.00 87.88 87 ALA A O 1
ATOM 647 N N . PHE A 1 88 ? 8.887 -9.684 -9.992 1.00 82.69 88 PHE A N 1
ATOM 648 C CA . PHE A 1 88 ? 8.434 -9.279 -11.320 1.00 82.69 88 PHE A CA 1
ATOM 649 C C . PHE A 1 88 ? 9.542 -8.719 -12.208 1.00 82.69 88 PHE A C 1
ATOM 651 O O . PHE A 1 88 ? 9.389 -8.748 -13.426 1.00 82.69 88 PHE A O 1
ATOM 658 N N . SER A 1 89 ? 10.684 -8.301 -11.656 1.00 82.88 89 SER A N 1
ATOM 659 C CA . SER A 1 89 ? 11.832 -7.835 -12.449 1.00 82.88 89 SER A CA 1
ATOM 660 C C . SER A 1 89 ? 12.330 -8.870 -13.466 1.00 82.88 89 SER A C 1
ATOM 662 O O . SER A 1 89 ? 12.931 -8.513 -14.473 1.00 82.88 89 SER A O 1
ATOM 664 N N . ILE A 1 90 ? 12.046 -10.158 -13.252 1.00 81.00 90 ILE A N 1
ATOM 665 C CA . ILE A 1 90 ? 12.437 -11.241 -14.162 1.00 81.00 90 ILE A CA 1
ATOM 666 C C . ILE A 1 90 ? 11.417 -11.427 -15.296 1.00 81.00 90 ILE A C 1
ATOM 668 O O . ILE A 1 90 ? 11.796 -11.829 -16.397 1.00 81.00 90 ILE A O 1
ATOM 672 N N . ALA A 1 91 ? 10.143 -11.113 -15.067 1.00 76.06 91 ALA A N 1
ATOM 673 C CA . ALA A 1 91 ? 9.052 -11.391 -16.002 1.00 76.06 91 ALA A CA 1
ATOM 674 C C . ALA A 1 91 ? 8.551 -10.148 -16.757 1.00 76.06 91 ALA A C 1
ATOM 676 O O . ALA A 1 91 ? 8.058 -10.284 -17.871 1.00 76.06 91 ALA A O 1
ATOM 677 N N . VAL A 1 92 ? 8.695 -8.953 -16.176 1.00 79.62 92 VAL A N 1
ATOM 678 C CA . VAL A 1 92 ? 8.117 -7.699 -16.684 1.00 79.62 92 VAL A CA 1
ATOM 679 C C . VAL A 1 92 ? 9.191 -6.880 -17.421 1.00 79.62 92 VAL A C 1
ATOM 681 O O . VAL A 1 92 ? 10.129 -6.393 -16.775 1.00 79.62 92 VAL A O 1
ATOM 684 N N . PRO A 1 93 ? 9.101 -6.731 -18.759 1.00 79.81 93 PRO A N 1
ATOM 685 C CA . PRO A 1 93 ? 10.105 -6.034 -19.570 1.00 79.81 93 PRO A CA 1
ATOM 686 C C . PRO A 1 93 ? 10.357 -4.584 -19.147 1.00 79.81 93 PRO A C 1
ATOM 688 O O . PRO A 1 93 ? 11.493 -4.122 -19.188 1.00 79.81 93 PRO A O 1
ATOM 691 N N . GLU A 1 94 ? 9.327 -3.879 -18.690 1.00 81.62 94 GLU A N 1
ATOM 692 C CA . GLU A 1 94 ? 9.387 -2.474 -18.285 1.00 81.62 94 GLU A CA 1
ATOM 693 C C . GLU A 1 94 ? 10.286 -2.288 -17.057 1.00 81.62 94 GLU A C 1
ATOM 695 O O . GLU A 1 94 ? 11.108 -1.373 -17.011 1.00 81.62 94 GLU A O 1
ATOM 700 N N . ILE A 1 95 ? 10.194 -3.200 -16.081 1.00 82.81 95 ILE A N 1
ATOM 701 C CA . ILE A 1 95 ? 11.045 -3.172 -14.884 1.00 82.81 95 ILE A CA 1
ATOM 702 C C . ILE A 1 95 ? 12.502 -3.444 -15.276 1.00 82.81 95 ILE A C 1
ATOM 704 O O . ILE A 1 95 ? 13.404 -2.743 -14.814 1.00 82.81 95 ILE A O 1
ATOM 708 N N . LYS A 1 96 ? 12.743 -4.414 -16.170 1.00 84.75 96 LYS A N 1
ATOM 709 C CA . LYS A 1 96 ? 1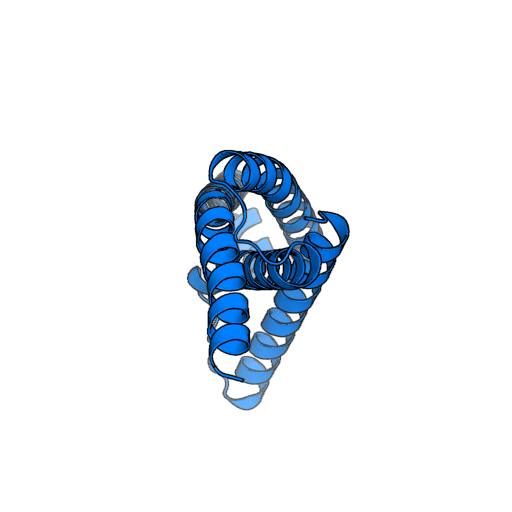4.091 -4.692 -16.699 1.00 84.75 96 LYS A CA 1
ATOM 710 C C . LYS A 1 96 ? 14.673 -3.491 -17.422 1.00 84.75 96 LYS A C 1
ATOM 712 O O . LYS A 1 96 ? 15.836 -3.160 -17.210 1.00 84.75 96 LYS A O 1
ATOM 717 N N . PHE A 1 97 ? 13.865 -2.844 -18.259 1.00 86.69 97 PHE A N 1
ATOM 718 C CA . PHE A 1 97 ? 14.279 -1.671 -19.010 1.00 86.69 97 PHE A CA 1
ATOM 719 C C . PHE A 1 97 ? 14.738 -0.563 -18.064 1.00 86.69 97 PHE A C 1
ATOM 721 O O . PHE A 1 97 ? 15.855 -0.076 -18.213 1.00 86.69 97 PHE A O 1
ATOM 728 N N . VAL A 1 98 ? 13.946 -0.234 -17.039 1.00 87.44 98 VAL A N 1
ATOM 729 C CA . VAL A 1 98 ? 14.336 0.761 -16.027 1.00 87.44 98 VAL A CA 1
ATOM 730 C C . VAL A 1 98 ? 15.629 0.352 -15.323 1.00 87.44 98 VAL A C 1
ATOM 732 O O . VAL A 1 98 ? 16.545 1.161 -15.238 1.00 87.44 98 VAL A O 1
ATOM 735 N N . LEU A 1 99 ? 15.753 -0.898 -14.872 1.00 89.00 99 LEU A N 1
ATOM 736 C CA . LEU A 1 99 ? 16.951 -1.382 -14.173 1.00 89.00 99 LEU A CA 1
ATOM 737 C C . LEU A 1 99 ? 18.217 -1.388 -15.044 1.00 89.00 99 LEU A C 1
ATOM 739 O O . LEU A 1 99 ? 19.315 -1.283 -14.504 1.00 89.00 99 LEU A O 1
ATOM 743 N N . SER A 1 100 ? 18.073 -1.490 -16.367 1.00 89.56 100 SER A N 1
ATOM 744 C CA . SER A 1 100 ? 19.196 -1.432 -17.309 1.00 89.56 100 SER A CA 1
ATOM 745 C C . SER A 1 100 ? 19.763 -0.021 -17.506 1.00 89.56 100 SER A C 1
ATOM 747 O O . SER A 1 100 ? 20.893 0.124 -17.972 1.00 89.56 100 SER A O 1
ATOM 749 N N . GLN A 1 101 ? 19.008 1.022 -17.140 1.00 93.31 101 GLN A N 1
ATOM 750 C CA . GLN A 1 101 ? 19.445 2.409 -17.280 1.00 93.31 101 GLN A CA 1
ATOM 751 C C . GLN A 1 101 ? 20.437 2.799 -16.171 1.00 93.31 101 GLN A C 1
ATOM 753 O O . GLN A 1 101 ? 20.265 2.390 -15.015 1.00 93.31 101 GLN A O 1
ATOM 758 N N . PRO A 1 102 ? 21.431 3.662 -16.459 1.00 93.06 102 PRO A N 1
ATOM 759 C CA . PRO A 1 102 ? 22.289 4.241 -15.429 1.00 93.06 102 PRO A CA 1
ATOM 760 C C . PRO A 1 102 ? 21.457 4.936 -14.340 1.00 93.06 102 PRO A C 1
ATOM 762 O O . PRO A 1 102 ? 20.690 5.855 -14.614 1.00 93.06 102 PRO A O 1
ATOM 765 N N . GLY A 1 103 ? 21.579 4.476 -13.091 1.00 91.56 103 GLY A N 1
ATOM 766 C CA . GLY A 1 103 ? 20.811 5.010 -11.958 1.00 91.56 103 GLY A CA 1
ATOM 767 C C . GLY A 1 103 ? 19.347 4.552 -11.880 1.00 91.56 103 GLY A C 1
ATOM 768 O O . GLY A 1 103 ? 18.646 4.935 -10.944 1.00 91.56 103 GLY A O 1
ATOM 769 N N . GLY A 1 104 ? 18.879 3.692 -12.789 1.00 90.94 104 GLY A N 1
ATOM 770 C CA . GLY A 1 104 ? 17.489 3.233 -12.823 1.00 90.94 104 GLY A CA 1
ATOM 771 C C . GLY A 1 104 ? 17.034 2.517 -11.549 1.00 90.94 104 GLY A C 1
ATOM 772 O O . GLY A 1 104 ? 15.906 2.708 -11.102 1.00 90.94 104 GLY A O 1
ATOM 773 N N . ALA A 1 105 ? 17.931 1.780 -10.888 1.00 90.12 105 ALA A N 1
ATOM 774 C CA . ALA A 1 105 ? 17.658 1.175 -9.583 1.00 90.12 105 ALA A CA 1
ATOM 775 C C . ALA A 1 105 ? 17.376 2.218 -8.484 1.00 90.12 105 ALA A C 1
ATOM 777 O O . ALA A 1 105 ? 16.475 2.021 -7.670 1.00 90.12 105 ALA A O 1
ATOM 778 N N . LEU A 1 106 ? 18.102 3.345 -8.474 1.00 94.12 106 LEU A N 1
ATOM 779 C CA . LEU A 1 106 ? 17.860 4.440 -7.526 1.00 94.12 106 LEU A CA 1
ATOM 780 C C . LEU A 1 106 ? 16.530 5.135 -7.816 1.00 94.12 106 LEU A C 1
ATOM 782 O O . LEU A 1 106 ? 15.787 5.430 -6.885 1.00 94.12 106 LEU A O 1
ATOM 786 N N . VAL A 1 107 ? 16.208 5.352 -9.095 1.00 92.69 107 VAL A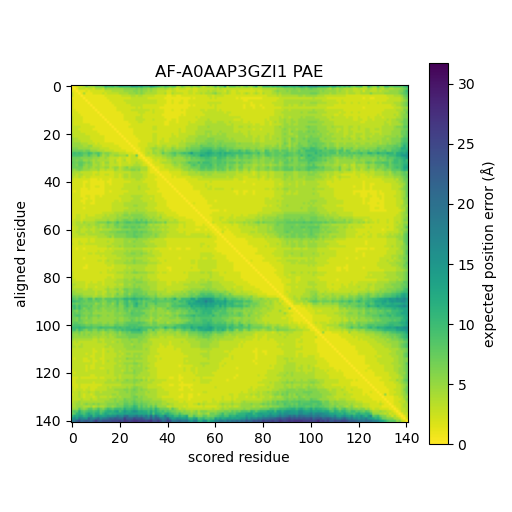 N 1
ATOM 787 C CA . VAL A 1 107 ? 14.919 5.923 -9.514 1.00 92.69 107 VAL A CA 1
ATOM 788 C C . VAL A 1 107 ? 13.763 5.018 -9.088 1.00 92.69 107 VAL A C 1
ATOM 790 O O . VAL A 1 107 ? 12.790 5.495 -8.504 1.00 92.69 107 VAL A O 1
ATOM 793 N N . LEU A 1 108 ? 13.884 3.707 -9.313 1.00 90.81 108 LEU A N 1
ATOM 794 C CA . LEU A 1 108 ? 12.878 2.722 -8.920 1.00 90.81 108 LEU A CA 1
ATOM 795 C C . LEU A 1 108 ? 12.696 2.687 -7.398 1.00 90.81 108 LEU A C 1
ATOM 797 O O . LEU A 1 108 ? 11.569 2.719 -6.905 1.00 90.81 108 LEU A O 1
ATOM 801 N N . LEU A 1 109 ? 13.797 2.683 -6.643 1.00 93.00 109 LEU A N 1
ATOM 802 C CA . LEU A 1 109 ? 13.755 2.735 -5.185 1.00 93.00 109 LEU A CA 1
ATOM 803 C C . LEU A 1 109 ? 13.094 4.028 -4.688 1.00 93.00 109 LEU A C 1
ATOM 805 O O . LEU A 1 109 ? 12.235 3.973 -3.810 1.00 93.00 109 LEU A O 1
ATOM 809 N N . ALA A 1 110 ? 13.442 5.180 -5.265 1.00 94.06 110 ALA A N 1
ATOM 810 C CA . ALA A 1 110 ? 12.830 6.461 -4.925 1.00 94.06 110 ALA A CA 1
ATOM 811 C C . ALA A 1 110 ? 11.317 6.459 -5.200 1.00 94.06 110 ALA A C 1
ATOM 813 O O . ALA A 1 110 ? 10.543 6.915 -4.358 1.00 94.06 110 ALA A O 1
ATOM 814 N N . ALA A 1 111 ? 10.883 5.882 -6.326 1.00 92.25 111 ALA A N 1
ATOM 815 C CA . ALA A 1 111 ? 9.469 5.734 -6.659 1.00 92.25 111 ALA A CA 1
ATOM 816 C C . ALA A 1 111 ? 8.727 4.839 -5.650 1.00 92.25 111 ALA A C 1
ATOM 818 O O . ALA A 1 111 ? 7.660 5.217 -5.169 1.00 92.25 111 ALA A O 1
ATOM 819 N N . ILE A 1 112 ? 9.313 3.699 -5.263 1.00 93.50 112 ILE A N 1
ATOM 820 C CA . ILE A 1 112 ? 8.740 2.788 -4.256 1.00 93.50 112 ILE A CA 1
ATOM 821 C C . ILE A 1 112 ? 8.633 3.475 -2.890 1.00 93.50 112 ILE A C 1
ATOM 823 O O . ILE A 1 112 ? 7.611 3.355 -2.208 1.00 93.50 112 ILE A O 1
ATOM 827 N N . LEU A 1 113 ? 9.662 4.218 -2.477 1.00 95.12 113 LEU A N 1
ATOM 828 C CA . LEU A 1 113 ? 9.652 4.962 -1.217 1.00 95.12 113 LEU A CA 1
ATOM 829 C C . LEU A 1 113 ? 8.588 6.065 -1.227 1.00 95.12 113 LEU A C 1
ATOM 831 O O . LEU A 1 113 ? 7.830 6.197 -0.266 1.00 95.12 113 LEU A O 1
ATOM 835 N N . PHE A 1 114 ? 8.477 6.809 -2.328 1.00 94.75 114 PHE A N 1
ATOM 836 C CA . PHE A 1 114 ? 7.452 7.833 -2.506 1.00 94.75 114 PHE A CA 1
ATOM 837 C C . PHE A 1 114 ? 6.035 7.239 -2.477 1.00 94.75 114 PHE A C 1
ATOM 839 O O . PHE A 1 114 ? 5.178 7.704 -1.724 1.00 94.75 114 PHE A O 1
ATOM 846 N N . GLN A 1 115 ? 5.800 6.151 -3.215 1.00 94.31 115 GLN A N 1
ATOM 847 C CA . GLN A 1 115 ? 4.540 5.405 -3.193 1.00 94.31 115 GLN A CA 1
ATOM 848 C C . GLN A 1 115 ? 4.209 4.897 -1.784 1.00 94.31 115 GLN A C 1
ATOM 850 O O . GLN A 1 115 ? 3.057 4.972 -1.351 1.00 94.31 115 GLN A O 1
ATOM 855 N N . THR A 1 116 ? 5.202 4.390 -1.052 1.00 94.44 116 THR A N 1
ATOM 856 C CA . THR A 1 116 ? 5.031 3.907 0.325 1.00 94.44 116 THR A CA 1
ATOM 857 C C . THR A 1 116 ? 4.637 5.050 1.258 1.00 94.44 116 THR A C 1
ATOM 859 O O . THR A 1 116 ? 3.733 4.885 2.077 1.00 94.44 116 THR A O 1
ATOM 862 N N . LEU A 1 117 ? 5.256 6.225 1.113 1.00 95.31 117 LEU A N 1
ATOM 863 C CA . LEU A 1 117 ? 4.925 7.412 1.902 1.00 95.31 117 LEU A CA 1
ATOM 864 C C . LEU A 1 117 ? 3.484 7.873 1.648 1.00 95.31 117 LEU A C 1
ATOM 866 O O . LEU A 1 117 ? 2.743 8.142 2.595 1.00 95.31 117 LEU A O 1
ATOM 870 N N . ILE A 1 118 ? 3.057 7.897 0.384 1.00 95.56 118 ILE A N 1
ATOM 871 C CA . ILE A 1 118 ? 1.663 8.192 0.030 1.00 95.56 118 ILE A CA 1
ATOM 872 C C . ILE A 1 118 ? 0.734 7.130 0.623 1.00 95.56 118 ILE A C 1
ATOM 874 O O . ILE A 1 118 ? -0.254 7.461 1.278 1.00 95.56 118 ILE A O 1
ATOM 878 N N . SER A 1 119 ? 1.071 5.851 0.455 1.00 94.06 119 SER A N 1
ATOM 879 C CA . SER A 1 119 ? 0.283 4.730 0.972 1.00 94.06 119 SER A CA 1
ATOM 880 C C . SER A 1 119 ? 0.126 4.802 2.488 1.00 94.06 119 SER A C 1
ATOM 882 O O . SER A 1 119 ? -0.959 4.554 2.996 1.00 94.06 119 SER A O 1
ATOM 884 N N . PHE A 1 120 ? 1.160 5.210 3.222 1.00 94.19 120 PHE A N 1
ATOM 885 C CA . PHE A 1 120 ? 1.094 5.432 4.665 1.00 94.19 120 PHE A CA 1
ATOM 886 C C . PHE A 1 120 ? 0.017 6.463 5.050 1.00 94.19 120 PHE A C 1
ATOM 888 O O . PHE A 1 120 ? -0.792 6.209 5.948 1.00 94.19 120 PHE A O 1
ATOM 895 N N . VAL A 1 121 ? -0.049 7.595 4.341 1.00 95.44 121 VAL A N 1
ATOM 896 C CA . VAL A 1 121 ? -1.083 8.622 4.561 1.00 95.44 121 VAL A CA 1
ATOM 897 C C . VAL A 1 121 ? -2.467 8.099 4.164 1.00 95.44 121 VAL A C 1
ATOM 899 O O . VAL A 1 121 ? -3.440 8.279 4.904 1.00 95.44 121 VAL A O 1
ATOM 902 N N . LEU A 1 122 ? -2.561 7.402 3.030 1.00 95.00 122 LEU A N 1
ATOM 903 C CA . LEU A 1 122 ? -3.817 6.838 2.538 1.00 95.00 122 LEU A CA 1
ATOM 904 C C . LEU A 1 122 ?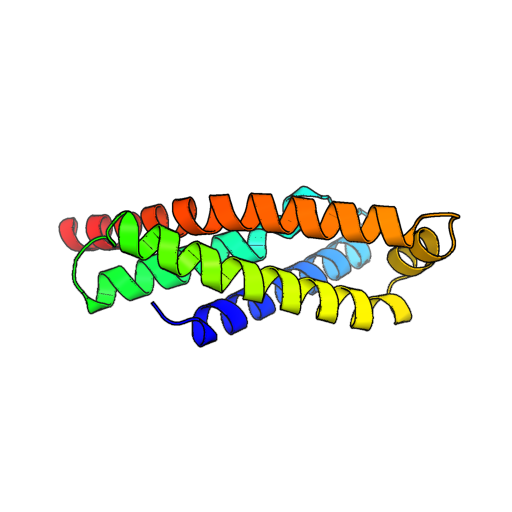 -4.364 5.756 3.463 1.00 95.00 122 LEU A C 1
ATOM 906 O O . LEU A 1 122 ? -5.563 5.749 3.719 1.00 95.00 122 LEU A O 1
ATOM 910 N N . VAL A 1 123 ? -3.518 4.891 4.025 1.00 95.81 123 VAL A N 1
ATOM 911 C CA . VAL A 1 123 ? -3.946 3.852 4.969 1.00 95.81 123 VAL A CA 1
ATOM 912 C C . VAL A 1 123 ? -4.687 4.481 6.141 1.00 95.81 123 VAL A C 1
ATOM 914 O O . VAL A 1 123 ? -5.776 4.031 6.483 1.00 95.81 123 VAL A O 1
ATOM 917 N N . ARG A 1 124 ? -4.163 5.567 6.718 1.00 93.75 124 ARG A N 1
ATOM 918 C CA . ARG A 1 124 ? -4.852 6.295 7.791 1.00 93.75 124 ARG A CA 1
ATOM 919 C C . ARG A 1 124 ? -6.232 6.786 7.346 1.00 93.75 124 ARG A C 1
ATOM 921 O O . ARG A 1 124 ? -7.215 6.577 8.054 1.00 93.75 124 ARG A O 1
ATOM 928 N N . PHE A 1 125 ? -6.300 7.463 6.201 1.00 95.00 125 PHE A N 1
ATOM 929 C CA . PHE A 1 125 ? -7.546 8.049 5.712 1.00 95.00 125 PHE A CA 1
ATOM 930 C C . PHE A 1 125 ? -8.589 6.972 5.387 1.00 95.00 125 PHE A C 1
ATOM 932 O O . PHE A 1 125 ? -9.729 7.051 5.845 1.00 95.00 125 PHE A O 1
ATOM 939 N N . PHE A 1 126 ? -8.187 5.934 4.654 1.00 96.00 126 PHE A N 1
ATOM 940 C CA . PHE A 1 126 ? -9.075 4.866 4.204 1.00 96.00 126 PHE A CA 1
ATOM 941 C C . PHE A 1 126 ? -9.523 3.938 5.329 1.00 96.00 126 PHE A C 1
ATOM 943 O O . PHE A 1 126 ? -10.638 3.423 5.295 1.00 96.00 126 PHE A O 1
ATOM 950 N N . LEU A 1 127 ? -8.717 3.787 6.377 1.00 95.19 127 LEU A N 1
ATOM 951 C CA . LEU A 1 127 ? -9.134 3.072 7.576 1.00 95.19 127 LEU A CA 1
ATOM 952 C C . LEU A 1 127 ? -10.272 3.809 8.302 1.00 95.19 127 LEU A C 1
ATOM 954 O O . LEU A 1 127 ? -11.261 3.192 8.703 1.00 95.19 127 LEU A O 1
ATOM 958 N N . ALA A 1 128 ? -10.193 5.142 8.388 1.00 93.88 128 ALA A N 1
ATOM 959 C CA . ALA A 1 128 ? -11.266 5.962 8.945 1.00 93.88 128 ALA A CA 1
ATOM 960 C C . ALA A 1 128 ? -12.540 5.922 8.086 1.00 93.88 128 ALA A C 1
ATOM 962 O O . ALA A 1 128 ? -13.644 5.800 8.622 1.00 93.88 128 ALA A O 1
ATOM 963 N N . THR A 1 129 ? -12.417 6.041 6.759 1.00 94.31 129 THR A N 1
ATOM 964 C CA . THR A 1 129 ? -13.583 6.003 5.860 1.00 94.31 129 THR A CA 1
ATOM 965 C C . THR A 1 129 ? -14.235 4.624 5.847 1.00 94.31 129 THR A C 1
ATOM 967 O O . THR A 1 129 ? -15.462 4.542 5.917 1.00 94.31 129 THR A O 1
ATOM 970 N N . GLY A 1 130 ? -13.438 3.551 5.858 1.00 93.12 130 GLY A N 1
ATOM 971 C CA . GLY A 1 130 ? -13.911 2.177 5.993 1.00 93.12 130 GLY A CA 1
ATOM 972 C C . GLY A 1 130 ? -14.737 1.980 7.262 1.00 93.12 130 GLY A C 1
ATOM 973 O O . GLY A 1 130 ? -15.888 1.550 7.179 1.00 93.12 130 GLY A O 1
ATOM 974 N N . ALA A 1 131 ? -14.215 2.391 8.420 1.00 94.44 131 ALA A N 1
ATOM 975 C CA . ALA A 1 131 ? -14.946 2.306 9.685 1.00 94.44 131 ALA A CA 1
ATOM 976 C C . ALA A 1 131 ? -16.259 3.112 9.659 1.00 94.44 131 ALA A C 1
ATOM 978 O O . ALA A 1 131 ? -17.328 2.592 9.977 1.00 94.44 131 ALA A O 1
ATOM 979 N N . LYS A 1 132 ? -16.203 4.372 9.201 1.00 93.19 132 LYS A N 1
ATOM 980 C CA . LYS A 1 132 ? -17.384 5.248 9.092 1.00 93.19 132 LYS A CA 1
ATOM 981 C C . LYS A 1 132 ? -18.456 4.689 8.157 1.00 93.19 132 LYS A C 1
ATOM 983 O O . LYS A 1 132 ? -19.636 4.923 8.404 1.00 93.19 132 LYS A O 1
ATOM 988 N N . SER A 1 133 ? -18.066 3.991 7.088 1.00 93.62 133 SER A N 1
ATOM 989 C CA . SER A 1 133 ? -19.012 3.426 6.121 1.00 93.62 133 SER A CA 1
ATOM 990 C C . SER A 1 133 ? -19.937 2.390 6.764 1.00 93.62 133 SER A C 1
ATOM 992 O O . SER A 1 133 ? -21.149 2.487 6.605 1.00 93.62 133 SER A O 1
ATOM 994 N N . ILE A 1 134 ? -19.393 1.476 7.574 1.00 92.25 134 ILE A N 1
ATOM 995 C CA . ILE A 1 134 ? -20.176 0.430 8.245 1.00 92.25 134 ILE A CA 1
ATOM 996 C C . ILE A 1 134 ? -21.059 1.001 9.349 1.00 92.25 134 ILE A C 1
ATOM 998 O O . ILE A 1 134 ? -22.244 0.685 9.386 1.00 92.25 134 ILE A O 1
ATOM 1002 N N . LEU A 1 135 ? -20.519 1.888 10.188 1.00 90.69 135 LEU A N 1
ATOM 1003 C CA . LEU A 1 135 ? -21.287 2.493 11.282 1.00 90.69 135 LEU A CA 1
ATOM 1004 C C . LEU A 1 135 ? -22.490 3.292 10.757 1.00 90.69 135 LEU A C 1
ATOM 1006 O O . LEU A 1 135 ? -23.546 3.333 11.382 1.00 90.69 135 LEU A O 1
ATOM 1010 N N . ARG A 1 136 ? -22.356 3.932 9.585 1.00 88.69 136 ARG A N 1
ATOM 1011 C CA . ARG A 1 136 ? -23.478 4.613 8.918 1.00 88.69 136 ARG A CA 1
ATOM 1012 C C . ARG A 1 136 ? -24.530 3.637 8.403 1.00 88.69 136 ARG A C 1
ATOM 1014 O O . ARG A 1 136 ? -25.710 3.960 8.479 1.00 88.69 136 ARG A O 1
ATOM 1021 N N . THR A 1 137 ? -24.118 2.489 7.874 1.00 88.19 137 THR A N 1
ATOM 1022 C CA . THR A 1 137 ? -25.044 1.451 7.403 1.00 88.19 137 THR A CA 1
ATOM 1023 C C . THR A 1 137 ? -25.795 0.808 8.566 1.00 88.19 137 THR A C 1
ATOM 1025 O O . THR A 1 137 ? -27.002 0.643 8.466 1.00 88.19 137 THR A O 1
ATOM 1028 N N . GLN A 1 138 ? -25.125 0.531 9.689 1.00 82.25 138 GLN A N 1
ATOM 1029 C CA . GLN A 1 138 ? -25.765 -0.016 10.894 1.00 82.25 138 GLN A CA 1
ATOM 1030 C C . GLN A 1 138 ? -26.793 0.938 11.509 1.00 82.25 138 GLN A C 1
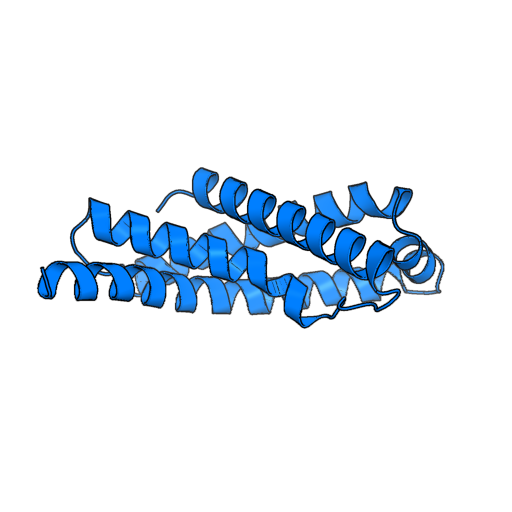ATOM 1032 O O . GLN A 1 138 ? -27.825 0.490 11.970 1.00 82.25 138 GLN A O 1
ATOM 1037 N N . LYS A 1 139 ? -26.560 2.257 11.474 1.00 76.44 139 LYS A N 1
ATOM 1038 C CA . LYS A 1 139 ? -27.544 3.251 11.948 1.00 76.44 139 LYS A CA 1
ATOM 1039 C C . LYS A 1 139 ? -28.781 3.398 11.052 1.00 76.44 139 LYS A C 1
ATOM 1041 O O . LYS A 1 139 ? -29.704 4.112 11.429 1.00 76.44 139 LYS A O 1
ATOM 1046 N N . ARG A 1 140 ? -28.751 2.846 9.836 1.00 72.31 140 ARG A N 1
ATOM 1047 C CA . ARG A 1 140 ? -29.822 2.970 8.834 1.00 72.31 140 ARG A CA 1
ATOM 1048 C C . ARG A 1 140 ? -30.675 1.707 8.689 1.00 72.31 140 ARG A C 1
ATOM 1050 O O . ARG A 1 140 ? -31.692 1.793 8.007 1.00 72.31 140 ARG A O 1
ATOM 1057 N N . GLY A 1 141 ? -30.237 0.577 9.243 1.00 57.34 141 GLY A N 1
ATOM 1058 C CA . GLY A 1 141 ? -30.999 -0.674 9.301 1.00 57.34 141 GLY A CA 1
ATOM 1059 C C . GLY A 1 141 ? -31.668 -0.817 10.653 1.00 57.34 141 GLY A C 1
ATOM 1060 O O . GLY A 1 141 ? -32.810 -1.314 10.665 1.00 57.34 141 GLY A O 1
#

Sequence (141 aa):
MKLGRFAVIYLAIMVALMVLILLVQAIFRFDISNAGMAIIPAMGAAMAEGQAFAKAEDRAPETSEMWAFARRAGIVVLGLTLLSTAAFSIAVPEIKFVLSQPGGALVLLAAILFQTLISFVLVRFFLATGAKSILRTQKRG